Protein AF-A0A813BW18-F1 (afdb_monomer)

Solvent-accessible surface area (backbone atoms only — not comparable to full-atom values): 8545 Å² total; per-residue (Å²): 132,70,70,67,78,75,46,73,43,79,32,79,67,52,66,50,37,64,70,47,42,59,54,42,55,75,76,49,63,73,59,37,33,41,38,53,51,57,60,67,69,55,42,45,51,59,46,51,34,41,33,31,26,82,91,78,65,51,73,32,25,64,89,84,46,55,51,89,44,89,62,27,35,84,87,77,66,46,66,42,44,67,56,77,70,38,34,64,68,47,41,50,53,52,49,53,50,37,60,69,40,32,52,58,44,53,68,73,54,40,92,36,49,46,78,42,75,49,71,84,48,62,73,74,52,72,74,48,93,61,86,74,57,52,38,32,37,29,51,87,86,80,80,89,125

Foldseek 3Di:
DPPVQADKDKDKCPPQAPVRVVVVCVPFNFQAKEFADEDLVVLLLQLLQWKADVVPRDIAGCVPRHAPDHQADNPPRDGIDRDPCSHSVNLVVVVVSSVVGRVCVCVVCDPRYDYDHPPVCSPVCNPPPDSTIMMIITHPDDDDD

Organism: NCBI:txid1628268

Nearest PDB structures (foldseek):
  2ar7-assembly1_A  TM=7.326E-01  e=2.479E-13  Homo sapiens
  2ak3-assembly2_B  TM=7.652E-01  e=1.246E-11  Bos taurus
  3gmt-assembly2_B  TM=7.572E-01  e=8.555E-11  Burkholderia pseudomallei 1710b
  6zjb-assembly3_C  TM=6.959E-01  e=1.953E-11  Homo sapiens
  1dvr-assembly1_B  TM=6.911E-01  e=2.412E-09  Saccharomyces cerevisiae

Secondary structure (DSSP, 8-state):
--TTTTS-EEEES---SHHHHHHHHTTS---EEEEEE--HHHHHHHHHTEEE-TTT--EEETTTB--SSTTB-TTT-PBPB--GGGSHHHHHHHHHHIIIIITHHHHHHGGGEEEEESSS-HHHHHS---S--EEEEESS-----

pLDDT: mean 79.79, std 18.16, range [30.64, 97.75]

Sequence (145 aa):
VDEIQTARVLLDGFPRTRVQAEALEKRKKVDLVLNLAVPTEEIVKRITSRWIHPSSGRTYAYDYNPPKVPGKDDVTGEPLVQRDDDKPEAVRARLQDYDRETRPLLEYYGERVSEFDGSDEPELLAQDKRSDAIYLCLGTNWTLR

Structure (mmCIF, N/CA/C/O backbone):
data_AF-A0A813BW18-F1
#
_entry.id   AF-A0A813BW18-F1
#
loop_
_atom_site.group_PDB
_atom_site.id
_atom_site.type_symbol
_atom_site.label_atom_id
_atom_site.label_alt_id
_atom_site.label_comp_id
_atom_site.label_asym_id
_atom_site.label_entity_id
_atom_site.label_seq_id
_atom_site.pdbx_PDB_ins_code
_atom_site.Cartn_x
_atom_site.Cartn_y
_atom_site.Cartn_z
_atom_site.occupancy
_atom_site.B_iso_or_equiv
_atom_site.auth_seq_id
_atom_site.auth_comp_id
_atom_site.auth_asym_id
_atom_site.auth_atom_id
_atom_site.pdbx_PDB_model_num
ATOM 1 N N . VAL A 1 1 ? -12.977 3.837 -29.494 1.00 47.47 1 VAL A N 1
ATOM 2 C CA . VAL A 1 1 ? -11.759 2.987 -29.445 1.00 47.47 1 VAL A CA 1
ATOM 3 C C . VAL A 1 1 ? -10.488 3.838 -29.541 1.00 47.47 1 VAL A C 1
ATOM 5 O O . VAL A 1 1 ? -9.514 3.484 -28.894 1.00 47.47 1 VAL A O 1
ATOM 8 N N . ASP A 1 2 ? -10.531 5.007 -30.198 1.00 45.06 2 ASP A N 1
ATOM 9 C CA . ASP A 1 2 ? -9.383 5.932 -30.311 1.00 45.06 2 ASP A CA 1
ATOM 10 C C . ASP A 1 2 ? -9.171 6.912 -29.135 1.00 45.06 2 ASP A C 1
ATOM 12 O O . ASP A 1 2 ? -8.064 7.403 -28.942 1.00 45.06 2 ASP A O 1
ATOM 16 N N . GLU A 1 3 ? -10.170 7.171 -28.284 1.00 43.72 3 GLU A N 1
ATOM 17 C CA . GLU A 1 3 ? -10.058 8.186 -27.210 1.00 43.72 3 GLU A CA 1
ATOM 18 C C . GLU A 1 3 ? -9.073 7.831 -26.074 1.00 43.72 3 GLU A C 1
ATOM 20 O O . GLU A 1 3 ? -8.599 8.712 -25.360 1.00 43.72 3 GLU A O 1
ATOM 25 N N . ILE A 1 4 ? -8.698 6.556 -25.911 1.00 49.59 4 ILE A N 1
ATOM 26 C CA . ILE A 1 4 ? -7.743 6.127 -24.866 1.00 49.59 4 ILE A CA 1
ATOM 27 C C . ILE A 1 4 ? -6.283 6.414 -25.276 1.00 49.59 4 ILE A C 1
ATOM 29 O O . I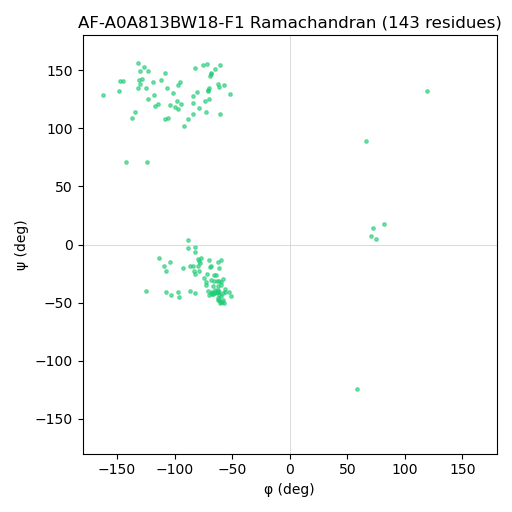LE A 1 4 ? -5.386 6.464 -24.421 1.00 49.59 4 ILE A O 1
ATOM 33 N N . GLN A 1 5 ? -6.017 6.630 -26.571 1.00 51.59 5 GLN A N 1
ATOM 34 C CA . GLN A 1 5 ? -4.658 6.897 -27.052 1.00 51.59 5 GLN A CA 1
ATOM 35 C C . GLN A 1 5 ? -4.153 8.294 -26.664 1.00 51.59 5 GLN A C 1
ATOM 37 O O . GLN A 1 5 ? -2.950 8.457 -26.480 1.00 51.59 5 GLN A O 1
ATOM 42 N N . THR A 1 6 ? -5.043 9.266 -26.445 1.00 57.03 6 THR A N 1
ATOM 43 C CA . THR A 1 6 ? -4.687 10.645 -26.059 1.00 57.03 6 THR A CA 1
ATOM 44 C C . THR A 1 6 ? -4.922 10.957 -24.580 1.00 57.03 6 THR A C 1
ATOM 46 O O . THR A 1 6 ? -4.378 11.935 -24.068 1.00 57.03 6 THR A O 1
ATOM 49 N N . ALA A 1 7 ? -5.686 10.128 -23.862 1.00 64.12 7 ALA A N 1
ATOM 50 C CA . ALA A 1 7 ? -5.933 10.323 -22.439 1.00 64.12 7 ALA A CA 1
ATOM 51 C C . ALA A 1 7 ? -4.679 10.034 -21.594 1.00 64.12 7 ALA A C 1
ATOM 53 O O . ALA A 1 7 ? -4.034 8.981 -21.729 1.00 64.12 7 ALA A O 1
ATOM 54 N N . ARG A 1 8 ? -4.373 10.966 -20.683 1.00 74.12 8 ARG A N 1
ATOM 55 C CA . ARG A 1 8 ? -3.429 10.755 -19.581 1.00 74.12 8 ARG A CA 1
ATOM 56 C C . ARG A 1 8 ? -4.062 9.788 -18.585 1.00 74.12 8 ARG A C 1
ATOM 58 O O . ARG A 1 8 ? -5.184 10.018 -18.144 1.00 74.12 8 ARG A O 1
ATOM 65 N N . VAL A 1 9 ? -3.367 8.701 -18.271 1.00 83.56 9 VAL A N 1
ATOM 66 C CA . VAL A 1 9 ? -3.879 7.635 -17.397 1.00 83.56 9 VAL A CA 1
ATOM 67 C C . VAL A 1 9 ? -2.909 7.421 -16.248 1.00 83.56 9 VAL A C 1
ATOM 69 O O . VAL A 1 9 ? -1.706 7.327 -16.479 1.00 83.56 9 VAL A O 1
ATOM 72 N N . LEU A 1 10 ? -3.452 7.309 -15.037 1.00 85.75 10 LEU A N 1
ATOM 73 C CA . LEU A 1 10 ? -2.742 6.814 -13.865 1.00 85.75 10 LEU A CA 1
ATOM 74 C C . LEU A 1 10 ? -3.130 5.349 -13.656 1.00 85.75 10 LEU A C 1
ATOM 76 O O . LEU A 1 10 ? -4.306 5.039 -13.464 1.00 85.75 10 LEU A O 1
ATOM 80 N N . LEU A 1 11 ? -2.157 4.450 -13.724 1.00 88.38 11 LEU A N 1
ATOM 81 C CA . LEU A 1 11 ? -2.325 3.063 -13.320 1.00 88.38 11 LEU A CA 1
ATOM 82 C C . LEU A 1 11 ? -1.855 2.924 -11.876 1.00 88.38 11 LEU A C 1
ATOM 84 O O . LEU A 1 11 ? -0.701 3.202 -11.561 1.00 88.38 11 LEU A O 1
ATOM 88 N N . ASP A 1 12 ? -2.759 2.489 -11.010 1.00 84.75 12 ASP A N 1
ATOM 89 C CA . ASP A 1 12 ? -2.502 2.303 -9.586 1.00 84.75 12 ASP A CA 1
ATOM 90 C C . ASP A 1 12 ? -2.445 0.804 -9.258 1.00 84.75 12 ASP A C 1
ATOM 92 O O . ASP A 1 12 ? -3.467 0.105 -9.238 1.00 84.75 12 ASP A O 1
ATOM 96 N N . GLY A 1 13 ? -1.237 0.306 -8.985 1.00 82.50 13 GLY A N 1
ATOM 97 C CA . GLY A 1 13 ? -0.999 -1.085 -8.600 1.00 82.50 13 GLY A CA 1
ATOM 98 C C . GLY A 1 13 ? -0.926 -2.078 -9.764 1.00 82.50 13 GLY A C 1
ATOM 99 O O . GLY A 1 13 ? -1.062 -3.280 -9.526 1.00 82.50 13 GLY A O 1
ATOM 100 N N . PHE A 1 14 ? -0.719 -1.607 -10.998 1.00 87.25 14 PHE A N 1
ATOM 101 C CA . PHE A 1 14 ? -0.425 -2.429 -12.177 1.00 87.25 14 PHE A CA 1
ATOM 102 C C . PHE A 1 14 ? 0.543 -1.702 -13.117 1.00 87.25 14 PHE A C 1
ATOM 104 O O . PHE A 1 14 ? 0.284 -0.534 -13.401 1.00 87.25 14 PHE A O 1
ATOM 111 N N . PRO A 1 15 ? 1.517 -2.400 -13.738 1.00 92.38 15 PRO A N 1
ATOM 112 C CA . PRO A 1 15 ? 2.020 -3.756 -13.474 1.00 92.38 15 PRO A CA 1
ATOM 113 C C . PRO A 1 15 ? 2.609 -3.990 -12.081 1.00 92.38 15 PRO A C 1
ATOM 115 O O . PRO A 1 15 ? 3.143 -3.082 -11.458 1.00 92.38 15 PRO A O 1
ATOM 118 N N . ARG A 1 16 ? 2.564 -5.257 -11.649 1.00 91.19 16 ARG A N 1
ATOM 119 C CA . ARG A 1 16 ? 3.261 -5.783 -10.459 1.00 91.19 16 ARG A CA 1
ATOM 120 C C . ARG A 1 16 ? 4.361 -6.786 -10.784 1.00 91.19 16 ARG A C 1
ATOM 122 O O . ARG A 1 16 ? 5.134 -7.147 -9.916 1.00 91.19 16 ARG A O 1
ATOM 129 N N . THR A 1 17 ? 4.431 -7.263 -12.026 1.00 91.75 17 THR A N 1
ATOM 130 C CA . THR A 1 17 ? 5.462 -8.215 -12.455 1.00 91.75 17 THR A CA 1
ATOM 131 C C . THR A 1 17 ? 6.102 -7.776 -13.761 1.00 91.75 17 THR A C 1
ATOM 133 O O . THR A 1 17 ? 5.490 -7.073 -14.573 1.00 91.75 17 THR A O 1
ATOM 136 N N . ARG A 1 18 ? 7.328 -8.242 -14.013 1.00 92.50 18 ARG A N 1
ATOM 137 C CA . ARG A 1 18 ? 8.063 -7.939 -15.251 1.00 92.50 18 ARG A CA 1
ATOM 138 C C . ARG A 1 18 ? 7.299 -8.340 -16.512 1.00 92.50 18 ARG A C 1
ATOM 140 O O . ARG A 1 18 ? 7.251 -7.576 -17.468 1.00 92.50 18 ARG A O 1
ATOM 147 N N . VAL A 1 19 ? 6.639 -9.498 -16.498 1.00 95.00 19 VAL A N 1
ATOM 148 C CA . VAL A 1 19 ? 5.840 -9.975 -17.639 1.00 95.00 19 VAL A CA 1
ATOM 149 C C . VAL A 1 19 ? 4.677 -9.022 -17.935 1.00 95.00 19 VAL A C 1
ATOM 151 O O . VAL A 1 19 ? 4.387 -8.738 -19.098 1.00 95.00 19 VAL A O 1
ATOM 154 N N . GLN A 1 20 ? 4.026 -8.487 -16.897 1.00 94.19 20 GLN A N 1
ATOM 155 C CA . GLN A 1 20 ? 2.967 -7.489 -17.065 1.00 94.19 20 GLN A CA 1
ATOM 156 C C . GLN A 1 20 ? 3.521 -6.165 -17.601 1.00 94.19 20 GLN A C 1
ATOM 158 O O . GLN A 1 20 ? 2.907 -5.577 -18.490 1.00 94.19 20 GLN A O 1
ATOM 163 N N . ALA A 1 21 ? 4.680 -5.724 -17.105 1.00 93.56 21 ALA A N 1
ATOM 164 C CA . ALA A 1 21 ? 5.350 -4.513 -17.573 1.00 93.56 21 ALA A CA 1
ATOM 165 C C . ALA A 1 21 ? 5.723 -4.606 -19.058 1.00 93.56 21 ALA A C 1
ATOM 167 O O . ALA A 1 21 ? 5.362 -3.734 -19.846 1.00 93.56 21 ALA A O 1
ATOM 168 N N . GLU A 1 22 ? 6.336 -5.716 -19.473 1.00 94.69 22 GLU A N 1
ATOM 169 C CA . GLU A 1 22 ? 6.674 -5.980 -20.873 1.00 94.69 22 GLU A CA 1
ATOM 170 C C . GLU A 1 22 ? 5.425 -6.067 -21.768 1.00 94.69 22 GLU A C 1
ATOM 172 O O . GLU A 1 22 ? 5.451 -5.633 -22.921 1.00 94.69 22 GLU A O 1
ATOM 177 N N . ALA A 1 23 ? 4.313 -6.611 -21.261 1.00 94.69 23 ALA A N 1
ATOM 178 C CA . ALA A 1 23 ? 3.046 -6.655 -21.990 1.00 94.69 23 ALA A CA 1
ATOM 179 C C . ALA A 1 23 ? 2.392 -5.267 -22.123 1.00 94.69 23 ALA A C 1
ATOM 181 O O . ALA A 1 23 ? 1.860 -4.945 -23.190 1.00 94.69 23 ALA A O 1
ATOM 182 N N . LEU A 1 24 ? 2.444 -4.445 -21.070 1.00 92.44 24 LEU A N 1
ATOM 183 C CA . LEU A 1 24 ? 1.950 -3.068 -21.080 1.00 92.44 24 LEU A CA 1
ATOM 184 C C . LEU A 1 24 ? 2.730 -2.220 -22.090 1.00 92.44 24 LEU A C 1
ATOM 186 O O . LEU A 1 24 ? 2.124 -1.584 -22.948 1.00 92.44 24 LEU A O 1
ATOM 190 N N . GLU A 1 25 ? 4.059 -2.305 -22.058 1.00 91.25 25 GLU A N 1
ATOM 191 C CA . GLU A 1 25 ? 4.988 -1.561 -22.919 1.00 91.25 25 GLU A CA 1
ATOM 192 C C . GLU A 1 25 ? 4.835 -1.845 -24.421 1.00 91.25 25 GLU A C 1
ATOM 194 O O . GLU A 1 25 ? 5.267 -1.043 -25.257 1.00 91.25 25 GLU A O 1
ATOM 199 N N . LYS A 1 26 ? 4.218 -2.976 -24.787 1.00 92.75 26 LYS A N 1
ATOM 200 C CA . LYS A 1 26 ? 3.846 -3.296 -26.177 1.00 92.75 26 LYS A CA 1
ATOM 201 C C . LYS A 1 26 ? 2.579 -2.574 -26.634 1.00 92.75 26 LYS A C 1
ATOM 203 O O . LYS A 1 26 ? 2.363 -2.442 -27.833 1.00 92.75 26 LYS A O 1
ATOM 208 N N . ARG A 1 27 ? 1.723 -2.153 -25.698 1.00 88.75 27 ARG A N 1
ATOM 209 C CA . ARG A 1 27 ? 0.423 -1.522 -25.974 1.00 88.75 27 ARG A CA 1
ATOM 210 C C . ARG A 1 27 ? 0.453 -0.011 -25.779 1.00 88.75 27 ARG A C 1
ATOM 212 O O . ARG A 1 27 ? -0.116 0.708 -26.592 1.00 88.75 27 ARG A O 1
ATOM 219 N N . LYS A 1 28 ? 1.084 0.466 -24.705 1.00 85.75 28 LYS A N 1
ATOM 220 C CA . LYS A 1 28 ? 1.219 1.890 -24.384 1.00 85.75 28 LYS A CA 1
ATOM 221 C C . LYS A 1 28 ? 2.538 2.111 -23.653 1.00 85.75 28 LYS A C 1
ATOM 223 O O . LYS A 1 28 ? 2.869 1.363 -22.736 1.00 85.75 28 LYS A O 1
ATOM 228 N N . LYS A 1 29 ? 3.293 3.120 -24.088 1.00 88.38 29 LYS A N 1
ATOM 229 C CA . LYS A 1 29 ? 4.550 3.499 -23.441 1.00 88.38 29 LYS A CA 1
ATOM 230 C C . LYS A 1 29 ? 4.272 4.128 -22.085 1.00 88.38 29 LYS A C 1
ATOM 232 O O . LYS A 1 29 ? 3.350 4.931 -21.966 1.00 88.38 29 LYS A O 1
ATOM 237 N N . VAL A 1 30 ? 5.040 3.701 -21.085 1.00 89.50 30 VAL A N 1
ATOM 238 C CA . VAL A 1 30 ? 5.046 4.318 -19.760 1.00 89.50 30 VAL A CA 1
ATOM 239 C C . VAL A 1 30 ? 5.982 5.513 -19.806 1.00 89.50 30 VAL A C 1
ATOM 241 O O . VAL A 1 30 ? 7.161 5.353 -20.133 1.00 89.50 30 VAL A O 1
ATOM 244 N N . ASP A 1 31 ? 5.451 6.689 -19.490 1.00 89.00 31 ASP A N 1
ATOM 245 C CA . ASP A 1 31 ? 6.205 7.942 -19.489 1.00 89.00 31 ASP A CA 1
ATOM 246 C C . ASP A 1 31 ? 6.904 8.164 -18.146 1.00 89.00 31 ASP A C 1
ATOM 248 O O . ASP A 1 31 ? 8.052 8.595 -18.118 1.00 89.00 31 ASP A O 1
ATOM 252 N N . LEU A 1 32 ? 6.224 7.838 -17.041 1.00 88.50 32 LEU A N 1
ATOM 253 C CA . LEU A 1 32 ? 6.702 8.091 -15.684 1.00 88.50 32 LEU A CA 1
ATOM 254 C C . LEU A 1 32 ? 6.227 7.001 -14.719 1.00 88.50 32 LEU A C 1
ATOM 256 O O . LEU A 1 32 ? 5.082 6.549 -14.775 1.00 88.50 32 LEU A O 1
ATOM 260 N N . VAL A 1 33 ? 7.113 6.620 -13.806 1.00 90.69 33 VAL A N 1
ATOM 261 C CA . VAL A 1 33 ? 6.860 5.709 -12.692 1.00 90.69 33 VAL A CA 1
ATOM 262 C C . VAL A 1 33 ? 7.076 6.468 -11.399 1.00 90.69 33 VAL A C 1
ATOM 264 O O . VAL A 1 33 ? 8.168 6.955 -11.146 1.00 90.69 33 VAL A O 1
ATOM 267 N N . LEU A 1 34 ? 6.040 6.574 -10.583 1.00 89.62 34 LEU A N 1
ATOM 268 C CA . LEU A 1 34 ? 6.099 7.175 -9.261 1.00 89.62 34 LEU A CA 1
ATOM 269 C C . LEU A 1 34 ? 6.265 6.055 -8.231 1.00 89.62 34 LEU A C 1
ATOM 271 O O . LEU A 1 34 ? 5.385 5.200 -8.090 1.00 89.62 34 LEU A O 1
ATOM 275 N N . ASN A 1 35 ? 7.396 6.065 -7.528 1.00 87.62 35 ASN A N 1
ATOM 276 C CA . ASN A 1 35 ? 7.660 5.179 -6.400 1.00 87.62 35 ASN A CA 1
ATOM 277 C C . ASN A 1 35 ? 7.508 5.963 -5.095 1.00 87.62 35 ASN A C 1
ATOM 279 O O . ASN A 1 35 ? 8.235 6.931 -4.882 1.00 87.62 35 ASN A O 1
ATOM 283 N N . LEU A 1 36 ? 6.587 5.548 -4.228 1.00 86.19 36 LEU A N 1
ATOM 284 C CA . LEU A 1 36 ? 6.492 6.092 -2.875 1.00 86.19 36 LEU A CA 1
ATOM 285 C C . LEU A 1 36 ? 7.333 5.223 -1.941 1.00 86.19 36 LEU A C 1
ATOM 287 O O . LEU A 1 36 ? 6.923 4.128 -1.554 1.00 86.19 36 LEU A O 1
ATOM 291 N N . ALA A 1 37 ? 8.522 5.703 -1.595 1.00 83.38 37 ALA A N 1
ATOM 292 C CA . ALA A 1 37 ? 9.410 5.022 -0.672 1.00 83.38 37 ALA A CA 1
ATOM 293 C C . ALA A 1 37 ? 8.943 5.277 0.765 1.00 83.38 37 ALA A C 1
ATOM 295 O O . ALA A 1 37 ? 8.918 6.413 1.231 1.00 83.38 37 ALA A O 1
ATOM 296 N N . VAL A 1 38 ? 8.564 4.210 1.470 1.00 83.25 38 VAL A N 1
ATOM 297 C CA . VAL A 1 38 ? 8.209 4.249 2.894 1.00 83.25 38 VAL A CA 1
ATOM 298 C C . VAL A 1 38 ? 8.945 3.113 3.602 1.00 83.25 38 VAL A C 1
ATOM 300 O O . VAL A 1 38 ? 8.945 1.987 3.093 1.00 83.25 38 VAL A O 1
ATOM 303 N N . PRO A 1 39 ? 9.562 3.353 4.772 1.00 84.56 39 PRO A N 1
ATOM 304 C CA . PRO A 1 39 ? 10.202 2.288 5.531 1.00 84.56 39 PRO A CA 1
ATOM 305 C C . PRO A 1 39 ? 9.227 1.149 5.863 1.00 84.56 39 PRO A C 1
ATOM 307 O O . PRO A 1 39 ? 8.105 1.377 6.315 1.00 84.56 39 PRO A O 1
ATOM 310 N N . THR A 1 40 ? 9.676 -0.099 5.713 1.00 84.06 40 THR A N 1
ATOM 311 C CA . THR A 1 40 ? 8.877 -1.307 5.993 1.00 84.06 40 THR A CA 1
ATOM 312 C C . THR A 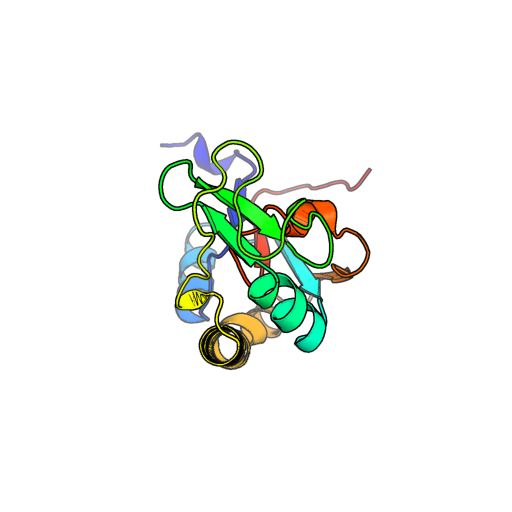1 40 ? 8.217 -1.287 7.367 1.00 84.06 40 THR A C 1
ATOM 314 O O . THR A 1 40 ? 7.039 -1.610 7.493 1.00 84.06 40 THR A O 1
ATOM 317 N N . GLU A 1 41 ? 8.953 -0.889 8.403 1.00 85.62 41 GLU A N 1
ATOM 318 C 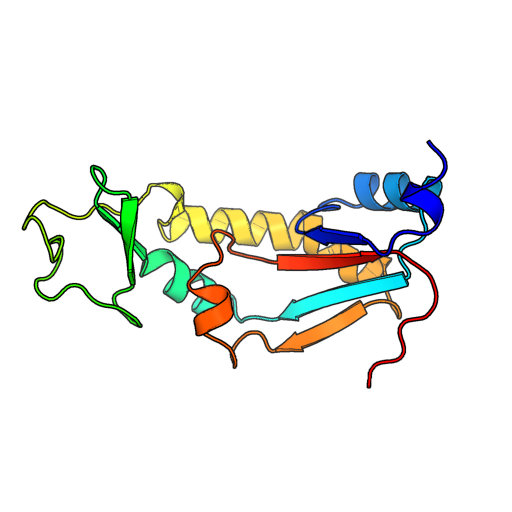CA . GLU A 1 41 ? 8.415 -0.853 9.765 1.00 85.62 41 GLU A CA 1
ATOM 319 C C . GLU A 1 41 ? 7.338 0.221 9.937 1.00 85.62 41 GLU A C 1
ATOM 321 O O . GLU A 1 41 ? 6.385 0.015 10.687 1.00 85.62 41 GLU A O 1
ATOM 326 N N . GLU A 1 42 ? 7.422 1.329 9.197 1.00 82.56 42 GLU A N 1
ATOM 327 C CA . GLU A 1 42 ? 6.348 2.319 9.178 1.00 82.56 42 GLU A CA 1
ATOM 328 C C . GLU A 1 42 ? 5.100 1.775 8.494 1.00 82.56 42 GLU A C 1
ATOM 330 O O . GLU A 1 42 ? 4.003 1.947 9.019 1.00 82.56 42 GLU A O 1
ATOM 335 N N . ILE A 1 43 ? 5.248 1.062 7.375 1.00 83.06 43 ILE A N 1
ATOM 336 C CA . ILE A 1 43 ? 4.123 0.411 6.692 1.00 83.06 43 ILE A CA 1
ATOM 337 C C . ILE A 1 43 ? 3.444 -0.596 7.627 1.00 83.06 43 ILE A C 1
ATOM 339 O O . ILE A 1 43 ? 2.223 -0.562 7.801 1.00 83.06 43 ILE A O 1
ATOM 343 N N . VAL A 1 44 ? 4.228 -1.475 8.262 1.00 85.44 44 VAL A N 1
ATOM 344 C CA . VAL A 1 44 ? 3.711 -2.480 9.201 1.00 85.44 44 VAL A CA 1
ATOM 345 C C . VAL A 1 44 ? 2.977 -1.798 10.349 1.00 85.44 44 VAL A C 1
ATOM 347 O O . VAL A 1 44 ? 1.834 -2.157 10.635 1.00 85.44 44 VAL A O 1
ATOM 350 N N . LYS A 1 45 ? 3.585 -0.786 10.976 1.00 84.38 45 LYS A N 1
ATOM 351 C CA . LYS A 1 45 ? 2.957 -0.028 12.063 1.00 84.38 45 LYS A CA 1
ATOM 352 C C . LYS A 1 45 ? 1.638 0.608 11.612 1.00 84.38 45 LYS A C 1
ATOM 354 O O . LYS A 1 45 ? 0.618 0.437 12.275 1.00 84.38 45 LYS A O 1
ATOM 359 N N . ARG A 1 46 ? 1.627 1.277 10.455 1.00 81.75 46 ARG A N 1
ATOM 360 C CA . ARG A 1 46 ? 0.444 1.970 9.918 1.00 81.75 46 ARG A CA 1
ATOM 361 C C . ARG A 1 46 ? -0.715 1.002 9.684 1.00 81.75 46 ARG A C 1
ATOM 363 O O . ARG A 1 46 ? -1.812 1.251 10.179 1.00 81.75 46 ARG A O 1
ATOM 370 N N . ILE A 1 47 ? -0.481 -0.120 9.003 1.00 82.75 47 ILE A N 1
ATOM 371 C CA . ILE A 1 47 ? -1.547 -1.083 8.681 1.00 82.75 47 ILE A CA 1
ATOM 372 C C . ILE A 1 47 ? -2.037 -1.814 9.930 1.00 82.75 47 ILE A C 1
ATOM 374 O O . ILE A 1 47 ? -3.242 -1.920 10.150 1.00 82.75 47 ILE A O 1
ATOM 378 N N . THR A 1 48 ? -1.122 -2.248 10.797 1.00 86.88 48 THR A N 1
ATOM 379 C CA . THR A 1 48 ? -1.484 -2.971 12.030 1.00 86.88 48 THR A CA 1
ATOM 380 C C . THR A 1 48 ? -2.162 -2.076 13.069 1.00 86.88 48 THR A C 1
ATOM 382 O O . THR A 1 48 ? -2.784 -2.576 14.006 1.00 86.88 48 THR A O 1
ATOM 385 N N . SER A 1 49 ? -2.114 -0.752 12.896 1.00 87.50 49 SER A N 1
ATOM 386 C CA . SER A 1 49 ? -2.885 0.189 13.711 1.00 87.50 49 SER A CA 1
ATOM 387 C C . SER A 1 49 ? -4.367 0.260 13.323 1.00 87.50 49 SER A C 1
ATOM 389 O O . SER A 1 49 ? -5.140 0.852 14.080 1.00 87.50 49 SER A O 1
ATOM 391 N N . ARG A 1 50 ? -4.775 -0.317 12.177 1.00 88.62 50 ARG A N 1
ATOM 392 C CA . ARG A 1 50 ? -6.128 -0.203 11.616 1.00 88.62 50 ARG A CA 1
ATOM 393 C C . ARG A 1 50 ? -7.114 -1.161 12.278 1.00 88.62 50 ARG A C 1
ATOM 395 O O . ARG A 1 50 ? -6.894 -2.366 12.375 1.00 88.62 50 ARG A O 1
ATOM 402 N N . TRP A 1 51 ? -8.254 -0.600 12.657 1.00 91.38 51 TRP A N 1
ATOM 403 C CA . TRP A 1 51 ? -9.406 -1.299 13.209 1.00 91.38 51 TRP A CA 1
ATOM 404 C C . TRP A 1 51 ? -10.664 -0.870 12.471 1.00 91.38 51 TRP A C 1
ATOM 406 O O . TRP A 1 51 ? -10.768 0.262 12.002 1.00 91.38 51 TRP A O 1
ATOM 416 N N . IL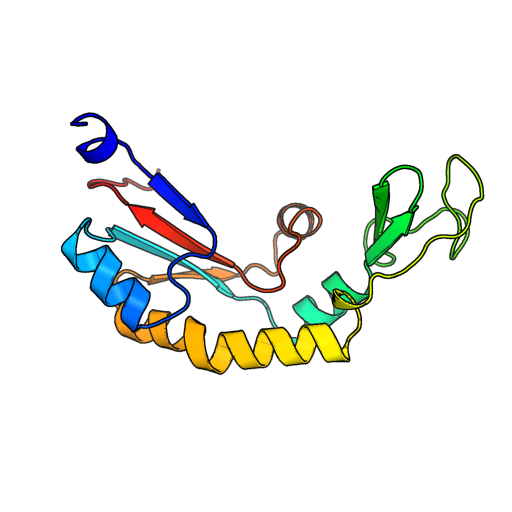E A 1 52 ? -11.634 -1.768 12.363 1.00 93.00 52 ILE A N 1
ATOM 417 C CA . ILE A 1 52 ? -12.890 -1.507 11.670 1.00 93.00 52 ILE A CA 1
ATOM 418 C C . ILE A 1 52 ? -14.074 -1.910 12.532 1.00 93.00 52 ILE A C 1
ATOM 420 O O . ILE A 1 52 ? -14.056 -2.936 13.208 1.00 93.00 52 ILE A O 1
ATOM 424 N N . HIS A 1 53 ? -15.125 -1.102 12.479 1.00 95.62 53 HIS A N 1
ATOM 425 C CA . HIS A 1 53 ? -16.431 -1.486 12.975 1.00 95.62 53 HIS A CA 1
ATOM 426 C C . HIS A 1 53 ? -17.178 -2.282 11.885 1.00 95.62 53 HIS A C 1
ATOM 428 O O . HIS A 1 53 ? -17.516 -1.693 10.851 1.00 95.62 53 HIS A O 1
ATOM 434 N N . PRO A 1 54 ? -17.445 -3.593 12.064 1.00 93.56 54 PRO A N 1
ATOM 435 C CA . PRO A 1 54 ? -17.984 -4.441 10.996 1.00 93.56 54 PRO A CA 1
ATOM 436 C C . PRO A 1 54 ? -19.313 -3.950 10.420 1.00 93.56 54 PRO A C 1
ATOM 438 O O . PRO A 1 54 ? -19.495 -3.961 9.205 1.00 93.56 54 PRO A O 1
ATOM 441 N N . SER A 1 55 ? -20.220 -3.488 11.284 1.00 95.00 55 SER A N 1
ATOM 442 C CA . SER A 1 55 ? -21.593 -3.144 10.906 1.00 95.00 55 SER A CA 1
ATOM 443 C C . SER A 1 55 ? -21.679 -1.854 10.083 1.00 95.00 55 SER A C 1
ATOM 445 O O . SER A 1 55 ? -22.559 -1.721 9.237 1.00 95.00 55 SER A O 1
ATOM 447 N N . SER A 1 56 ? -20.784 -0.886 10.323 1.00 94.38 56 SER A N 1
ATOM 448 C CA . SER A 1 56 ? -20.818 0.424 9.648 1.00 94.38 56 SER A CA 1
ATOM 449 C C . SER A 1 56 ? -19.695 0.652 8.640 1.00 94.38 56 SER A C 1
ATOM 451 O O . SER A 1 56 ? -19.779 1.582 7.841 1.00 94.38 56 SER A O 1
ATOM 453 N N . GLY A 1 57 ? -18.613 -0.123 8.717 1.00 89.69 57 GLY A N 1
ATOM 454 C CA . GLY A 1 57 ? -17.398 0.100 7.940 1.00 89.69 57 GLY A CA 1
ATOM 455 C C . GLY A 1 57 ? -16.528 1.269 8.418 1.00 89.69 57 GLY A C 1
ATOM 456 O O . GLY A 1 57 ? -15.529 1.563 7.763 1.00 89.69 57 GLY A O 1
ATOM 457 N N . ARG A 1 58 ? -16.864 1.933 9.538 1.00 91.25 58 ARG A N 1
ATOM 458 C CA . ARG A 1 58 ? -16.020 2.993 10.122 1.00 91.25 58 ARG A CA 1
ATOM 459 C C . ARG A 1 58 ? -14.659 2.432 10.510 1.00 91.25 58 ARG A C 1
ATOM 461 O O . ARG A 1 58 ? -14.582 1.364 11.115 1.00 91.25 58 ARG A O 1
ATOM 468 N N . THR A 1 59 ? -13.608 3.171 10.185 1.00 89.38 59 THR A N 1
ATOM 469 C CA . THR A 1 59 ? -12.224 2.779 10.447 1.00 89.38 59 THR A CA 1
ATOM 470 C C . THR A 1 59 ? -11.587 3.665 11.503 1.00 89.38 59 THR A C 1
ATOM 472 O O . THR A 1 59 ? -11.767 4.882 11.501 1.00 89.38 59 THR A O 1
ATOM 475 N N . TYR A 1 60 ? -10.780 3.040 12.345 1.00 87.88 60 TYR A N 1
ATOM 476 C CA . TYR A 1 60 ? -9.980 3.659 13.386 1.00 87.88 60 TYR A CA 1
ATOM 477 C C . TYR A 1 60 ? -8.517 3.295 13.164 1.00 87.88 60 TYR A C 1
ATOM 479 O O . TYR A 1 60 ? -8.219 2.219 12.645 1.00 87.88 60 TYR A O 1
ATOM 487 N N . ALA A 1 61 ? -7.613 4.182 13.558 1.00 85.38 61 ALA A N 1
ATOM 488 C CA . ALA A 1 61 ? -6.178 3.937 13.536 1.00 85.38 61 ALA A CA 1
ATOM 489 C C . ALA A 1 61 ? -5.605 4.418 14.864 1.00 85.38 61 ALA A C 1
ATOM 491 O O . ALA A 1 61 ? -5.657 5.613 15.129 1.00 85.38 61 ALA A O 1
ATOM 492 N N . TYR A 1 62 ? -5.089 3.528 15.711 1.00 83.81 62 TYR A N 1
ATOM 493 C CA . TYR A 1 62 ? -4.715 3.910 17.084 1.00 83.81 62 TYR A CA 1
ATOM 494 C C . TYR A 1 62 ? -3.685 5.046 17.162 1.00 83.81 62 TYR A C 1
ATOM 496 O O . TYR A 1 62 ? -3.723 5.828 18.108 1.00 83.81 62 TYR A O 1
ATOM 504 N N . ASP A 1 63 ? -2.815 5.168 16.161 1.00 77.94 63 ASP A N 1
ATOM 505 C CA . ASP A 1 63 ? -1.780 6.203 16.122 1.00 77.94 63 ASP A CA 1
ATOM 506 C C . ASP A 1 63 ? -2.273 7.564 15.590 1.00 77.94 63 ASP A C 1
ATOM 508 O O . ASP A 1 63 ? -1.665 8.586 15.893 1.00 77.94 63 ASP A O 1
ATOM 512 N N . TYR A 1 64 ? -3.361 7.598 14.808 1.00 73.56 64 TYR A N 1
ATOM 513 C CA . TYR A 1 64 ? -3.785 8.797 14.056 1.00 73.56 64 TYR A CA 1
ATOM 514 C C . TYR A 1 64 ? -5.227 9.226 14.348 1.00 73.56 64 TYR A C 1
ATOM 516 O O . TYR A 1 64 ? -5.526 10.411 14.450 1.00 73.56 64 TYR A O 1
ATOM 524 N N . ASN A 1 65 ? -6.129 8.256 14.482 1.00 82.62 65 ASN A N 1
ATOM 525 C CA . ASN A 1 65 ? -7.543 8.445 14.788 1.00 82.62 65 ASN A CA 1
ATOM 526 C C . ASN A 1 65 ? -8.014 7.327 15.740 1.00 82.62 65 ASN A C 1
ATOM 528 O O . ASN A 1 65 ? -8.699 6.387 15.303 1.00 82.62 65 ASN A O 1
ATOM 532 N N . PRO A 1 66 ? -7.572 7.353 17.013 1.00 89.56 66 PRO A N 1
ATOM 533 C CA . PRO A 1 66 ? -7.939 6.336 17.986 1.00 89.56 66 PRO A CA 1
ATOM 534 C C . PRO A 1 66 ? -9.430 6.428 18.338 1.00 89.56 66 PRO A C 1
ATOM 536 O O . PRO A 1 66 ? -9.986 7.529 18.374 1.00 89.56 66 PRO A O 1
ATOM 539 N N . PRO A 1 67 ? -10.090 5.298 18.647 1.00 93.06 67 PRO A N 1
ATOM 540 C CA . PRO A 1 67 ? -11.439 5.341 19.197 1.00 93.06 67 PRO A CA 1
ATOM 541 C C . PRO A 1 67 ? -11.425 6.004 20.581 1.00 93.06 67 PRO A C 1
ATOM 543 O O . PRO A 1 67 ? -10.454 5.885 21.333 1.00 93.06 67 PRO A O 1
ATOM 546 N N . LYS A 1 68 ? -12.531 6.646 20.963 1.00 95.44 68 LYS A N 1
ATOM 547 C CA . LYS A 1 68 ? -12.711 7.257 22.293 1.00 95.44 68 LYS A CA 1
ATOM 548 C C . LYS A 1 68 ? -12.581 6.231 23.413 1.00 95.44 68 LYS A C 1
ATOM 550 O O . LYS A 1 68 ? -12.101 6.558 24.495 1.00 95.44 68 LYS A O 1
ATOM 555 N N . VAL A 1 69 ? -13.030 5.001 23.160 1.00 96.25 69 VAL A N 1
ATOM 556 C CA . VAL A 1 69 ? -12.869 3.860 24.065 1.00 96.25 69 VAL A CA 1
ATOM 557 C C . VAL A 1 69 ? -12.135 2.744 23.314 1.00 96.25 69 VAL A C 1
ATOM 559 O O . VAL A 1 69 ? -12.606 2.328 22.254 1.00 96.25 69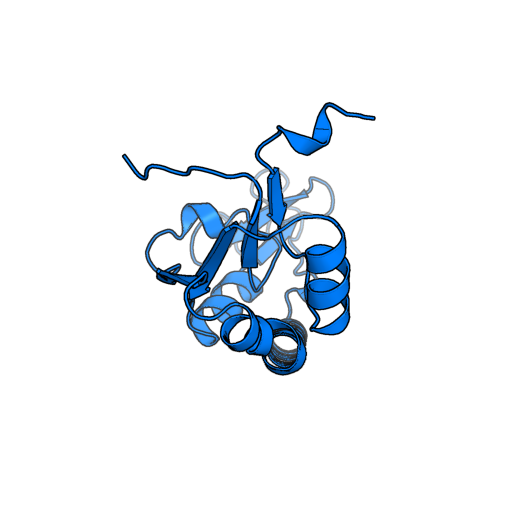 VAL A O 1
ATOM 562 N N . PRO A 1 70 ? -11.008 2.222 23.837 1.00 95.44 70 PRO A N 1
ATOM 563 C CA . PRO A 1 70 ? -10.262 1.154 23.178 1.00 95.44 70 PRO A CA 1
ATOM 564 C C . PRO A 1 70 ? -11.143 -0.044 22.802 1.00 95.44 70 PRO A C 1
ATOM 566 O O . PRO A 1 70 ? -11.897 -0.570 23.621 1.00 95.44 70 PRO A O 1
ATOM 569 N N . GLY A 1 71 ? -11.040 -0.467 21.541 1.00 95.38 71 GLY A N 1
ATOM 570 C CA . GLY A 1 71 ? -11.770 -1.611 20.990 1.00 95.38 71 GLY A CA 1
ATOM 571 C C . GLY A 1 71 ? -13.266 -1.377 20.772 1.00 95.38 71 GLY A C 1
ATOM 572 O O . GLY A 1 71 ? -13.999 -2.352 20.595 1.00 95.38 71 GLY A O 1
ATOM 573 N N . LYS A 1 72 ? -13.739 -0.125 20.801 1.00 97.25 72 LYS A N 1
ATOM 574 C CA . LYS A 1 72 ? -15.162 0.218 20.702 1.00 97.25 72 LYS A CA 1
ATOM 575 C C . LYS A 1 72 ? -15.414 1.285 19.646 1.00 97.25 72 LYS A C 1
ATOM 577 O O . LYS A 1 72 ? -14.671 2.251 19.538 1.00 97.25 72 LYS A O 1
ATOM 582 N N . ASP A 1 73 ? -16.480 1.103 18.880 1.00 97.38 73 ASP A N 1
ATOM 583 C CA . ASP A 1 73 ? -16.959 2.103 17.934 1.00 97.38 73 ASP A CA 1
ATOM 584 C C . ASP A 1 73 ? -17.573 3.305 18.668 1.00 97.38 73 ASP A C 1
ATOM 586 O O . ASP A 1 73 ? -18.408 3.146 19.557 1.00 97.38 73 ASP A O 1
ATOM 590 N N . ASP A 1 74 ? -17.201 4.517 18.261 1.00 96.62 74 ASP A N 1
ATOM 591 C CA . ASP A 1 74 ? -17.562 5.756 18.966 1.00 96.62 74 ASP A CA 1
ATOM 592 C C . ASP A 1 74 ? -19.047 6.119 18.896 1.00 96.62 74 ASP A C 1
ATOM 594 O O . ASP A 1 74 ? -19.510 6.959 19.670 1.00 96.62 74 ASP A O 1
ATOM 598 N N . VAL A 1 75 ? -19.780 5.553 17.934 1.00 97.00 75 VAL A N 1
ATOM 599 C CA . VAL A 1 75 ? -21.196 5.866 17.699 1.00 97.00 75 VAL A CA 1
ATOM 600 C C . VAL A 1 75 ? -22.095 4.832 18.365 1.00 97.00 75 VAL A C 1
ATOM 602 O O . VAL A 1 75 ? -23.127 5.182 18.927 1.00 97.00 75 VAL A O 1
ATOM 605 N N . THR A 1 76 ? -21.718 3.559 18.284 1.00 97.56 76 THR A N 1
ATOM 606 C CA . THR A 1 76 ? -22.568 2.430 18.693 1.00 97.56 76 THR A CA 1
ATOM 607 C C . THR A 1 76 ? -22.109 1.760 19.985 1.00 97.56 76 THR A C 1
ATOM 609 O O . THR A 1 76 ? -22.913 1.116 20.652 1.00 97.56 76 THR A O 1
ATOM 612 N N . GLY A 1 77 ? -20.830 1.886 20.359 1.00 96.56 77 GLY A N 1
ATOM 613 C CA . GLY A 1 77 ? -20.229 1.120 21.454 1.00 96.56 77 GLY A CA 1
ATOM 614 C C . GLY A 1 77 ? -20.030 -0.370 21.136 1.00 96.56 77 GLY A C 1
ATOM 615 O O . GLY A 1 77 ? -19.666 -1.156 22.021 1.00 96.56 77 GLY A O 1
ATOM 616 N N . GLU A 1 78 ? -20.259 -0.789 19.891 1.00 97.75 78 GLU A N 1
ATOM 617 C CA . GLU A 1 78 ? -20.008 -2.156 19.437 1.00 97.75 78 GLU A CA 1
ATOM 618 C C . GLU A 1 78 ? -18.493 -2.430 19.321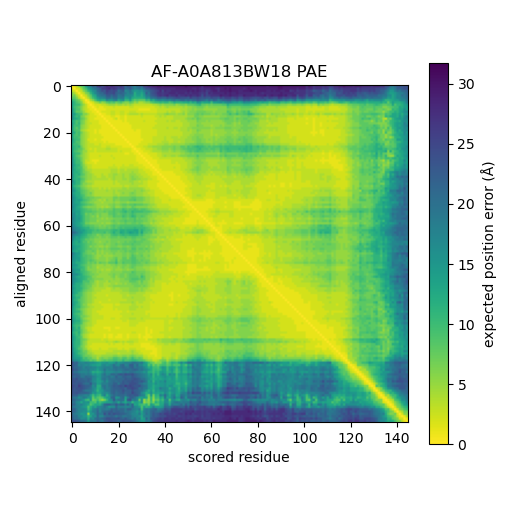 1.00 97.75 78 GLU A C 1
ATOM 620 O O . GLU A 1 78 ? -17.698 -1.492 19.196 1.00 97.75 78 GLU A O 1
ATOM 625 N N . PRO A 1 79 ? -18.049 -3.698 19.420 1.00 97.75 79 PRO A N 1
ATOM 626 C CA . PRO A 1 79 ? -16.637 -4.045 19.299 1.00 97.75 79 PRO A CA 1
ATOM 627 C C . PRO A 1 79 ? -16.050 -3.700 17.925 1.00 97.75 79 PRO A C 1
ATOM 629 O O . PRO A 1 79 ? -16.648 -3.977 16.884 1.00 97.75 79 PRO A O 1
ATOM 632 N N . LEU A 1 80 ? -14.831 -3.166 17.932 1.00 96.31 80 LEU A N 1
ATOM 633 C CA . LEU A 1 80 ? -13.994 -3.081 16.740 1.00 96.31 80 LEU A CA 1
ATOM 634 C C . LEU A 1 80 ? -13.275 -4.407 16.506 1.00 96.31 80 LEU A C 1
ATOM 636 O O . LEU A 1 80 ? -12.950 -5.129 17.450 1.00 96.31 80 LEU A O 1
ATOM 640 N N . VAL A 1 81 ? -12.967 -4.692 15.246 1.00 94.44 81 VAL A N 1
ATOM 641 C CA . VAL A 1 81 ? -12.159 -5.849 14.856 1.00 94.44 81 VAL A CA 1
ATOM 642 C C . VAL A 1 81 ? -10.996 -5.409 13.982 1.00 94.44 81 VAL A C 1
ATOM 644 O O . VAL A 1 81 ? -11.082 -4.412 13.264 1.00 94.44 81 VAL A O 1
ATOM 647 N N . GLN A 1 82 ? -9.916 -6.176 14.023 1.00 90.25 82 GLN A N 1
ATOM 648 C CA . GLN A 1 82 ? -8.845 -6.088 13.044 1.00 90.25 82 GLN A CA 1
ATOM 649 C C . GLN A 1 82 ? -9.080 -7.144 11.965 1.00 90.25 82 GLN A C 1
ATOM 651 O O . GLN A 1 82 ? -9.507 -8.260 12.271 1.00 90.25 82 GLN A O 1
ATOM 656 N N . ARG A 1 83 ? -8.840 -6.793 10.701 1.00 87.50 83 ARG A N 1
ATOM 657 C CA . ARG A 1 83 ? -8.957 -7.755 9.605 1.00 87.50 83 ARG A CA 1
ATOM 658 C C . ARG A 1 83 ? -7.766 -8.704 9.602 1.00 87.50 83 ARG A C 1
ATOM 660 O O . ARG A 1 83 ? -6.682 -8.355 10.061 1.00 87.50 83 ARG A O 1
ATOM 667 N N . ASP A 1 84 ? -7.960 -9.898 9.054 1.00 89.12 84 ASP A N 1
ATOM 668 C CA . ASP A 1 84 ? -6.887 -10.891 8.981 1.00 89.12 84 ASP A CA 1
ATOM 669 C C . ASP A 1 84 ? -5.704 -10.429 8.116 1.00 89.12 84 ASP A C 1
ATOM 671 O O . ASP A 1 84 ? -4.565 -10.769 8.426 1.00 89.12 84 ASP A O 1
ATOM 675 N N . ASP A 1 85 ? -5.948 -9.625 7.077 1.00 82.69 85 ASP A N 1
ATOM 676 C CA . ASP A 1 85 ? -4.916 -9.068 6.195 1.00 82.69 85 ASP A CA 1
ATOM 677 C C . ASP A 1 85 ? -4.172 -7.860 6.786 1.00 82.69 85 ASP A C 1
ATOM 679 O O . ASP A 1 85 ? -3.095 -7.523 6.296 1.00 82.69 85 ASP A O 1
ATOM 683 N N . ASP A 1 86 ? -4.703 -7.260 7.856 1.00 85.69 86 ASP A N 1
ATOM 684 C CA . ASP A 1 86 ? -4.062 -6.166 8.595 1.00 85.69 86 ASP A CA 1
ATOM 685 C C . ASP A 1 86 ? -3.130 -6.688 9.716 1.00 85.69 86 ASP A C 1
ATOM 687 O O . ASP A 1 86 ? -2.470 -5.900 10.396 1.00 85.69 86 ASP A O 1
ATOM 691 N N . LYS A 1 87 ? -3.047 -8.013 9.926 1.00 87.25 87 LYS A N 1
ATOM 692 C CA . LYS A 1 87 ? -2.151 -8.627 10.923 1.00 87.25 87 LYS A CA 1
ATOM 693 C C . LYS A 1 87 ? -0.674 -8.485 10.522 1.00 87.25 87 LYS A C 1
ATOM 695 O O . LYS A 1 87 ? -0.363 -8.609 9.334 1.00 87.25 87 LYS A O 1
ATOM 700 N N . PRO A 1 88 ? 0.259 -8.306 11.481 1.00 88.00 88 PRO A N 1
ATOM 701 C CA . PRO A 1 88 ? 1.674 -8.073 11.179 1.00 88.00 88 PRO A CA 1
ATOM 702 C C . PRO A 1 88 ? 2.293 -9.120 10.246 1.00 88.00 88 PRO A C 1
ATOM 704 O O . PRO A 1 88 ? 3.053 -8.778 9.342 1.00 88.00 88 PRO A O 1
ATOM 707 N N . GLU A 1 89 ? 1.954 -10.395 10.435 1.00 90.44 89 GLU A N 1
ATOM 708 C CA . GLU A 1 89 ? 2.483 -11.505 9.641 1.00 90.44 89 GLU A CA 1
ATOM 709 C C . GLU A 1 89 ? 1.994 -11.437 8.189 1.00 90.44 89 GLU A C 1
ATOM 711 O O . GLU A 1 89 ? 2.785 -11.613 7.261 1.00 90.44 89 GLU A O 1
ATOM 716 N N . ALA A 1 90 ? 0.709 -11.128 7.989 1.00 87.81 90 ALA A N 1
ATOM 717 C CA . ALA A 1 90 ? 0.109 -10.990 6.665 1.00 87.81 90 ALA A CA 1
ATOM 718 C C . ALA A 1 90 ? 0.685 -9.781 5.913 1.00 87.81 90 ALA A C 1
ATOM 720 O O . ALA A 1 90 ? 1.029 -9.890 4.735 1.00 87.81 90 ALA A O 1
ATOM 721 N N . VAL A 1 91 ? 0.863 -8.650 6.603 1.00 86.00 91 VAL A N 1
ATOM 722 C CA . VAL A 1 91 ? 1.479 -7.445 6.029 1.00 86.00 91 VAL A CA 1
ATOM 723 C C . VAL A 1 91 ? 2.922 -7.714 5.611 1.00 86.00 91 VAL A C 1
ATOM 725 O O . VAL A 1 91 ? 3.313 -7.380 4.494 1.00 86.00 91 VAL A O 1
ATOM 728 N N . ARG A 1 92 ? 3.716 -8.364 6.469 1.00 88.38 92 ARG A N 1
ATOM 729 C CA . ARG A 1 92 ? 5.109 -8.702 6.142 1.00 88.38 92 ARG A CA 1
ATOM 730 C C . ARG A 1 92 ? 5.207 -9.667 4.966 1.00 88.38 92 ARG A C 1
ATOM 732 O O . ARG A 1 92 ? 6.057 -9.458 4.106 1.00 88.38 92 ARG A O 1
ATOM 739 N N . ALA A 1 93 ? 4.337 -10.675 4.891 1.00 89.00 93 ALA A N 1
ATOM 740 C CA . ALA A 1 93 ? 4.293 -11.584 3.746 1.00 89.00 93 ALA A CA 1
ATOM 741 C C . ALA A 1 93 ? 4.002 -10.829 2.436 1.00 89.00 93 ALA A C 1
ATOM 743 O O . ALA A 1 93 ? 4.707 -11.007 1.446 1.00 89.00 93 ALA A O 1
ATOM 744 N N . ARG A 1 94 ? 3.033 -9.905 2.452 1.00 87.19 94 ARG A N 1
ATOM 745 C CA . ARG A 1 94 ? 2.725 -9.053 1.292 1.00 87.19 94 ARG A CA 1
ATOM 746 C C . ARG A 1 94 ? 3.904 -8.173 0.874 1.00 87.19 94 ARG A C 1
ATOM 748 O O . ARG A 1 94 ? 4.168 -8.045 -0.317 1.00 87.19 94 ARG A O 1
ATOM 755 N N . LEU A 1 95 ? 4.625 -7.595 1.833 1.00 86.81 95 LEU A N 1
ATOM 756 C CA . LEU A 1 95 ? 5.810 -6.781 1.547 1.00 86.81 95 LEU A CA 1
ATOM 757 C C . LEU A 1 95 ? 6.962 -7.611 0.966 1.00 86.81 95 LEU A C 1
ATOM 759 O O . LEU A 1 95 ? 7.648 -7.151 0.060 1.00 86.81 95 LEU A O 1
ATOM 763 N N . GLN A 1 96 ? 7.130 -8.859 1.404 1.00 88.88 96 GLN A N 1
ATOM 764 C CA . GLN A 1 96 ? 8.099 -9.776 0.795 1.00 88.88 96 GLN A CA 1
ATOM 765 C C . GLN A 1 96 ? 7.745 -10.111 -0.659 1.00 88.88 96 GLN A C 1
ATOM 767 O O . GLN A 1 96 ? 8.634 -10.204 -1.508 1.00 88.88 96 GLN A O 1
ATOM 772 N N . ASP A 1 97 ? 6.458 -10.290 -0.963 1.00 87.56 97 ASP A N 1
ATOM 773 C CA . ASP A 1 97 ? 5.997 -10.488 -2.338 1.00 87.56 97 ASP A CA 1
ATOM 774 C C . ASP A 1 97 ? 6.253 -9.241 -3.196 1.00 87.56 97 ASP A C 1
ATOM 776 O O . ASP A 1 97 ? 6.761 -9.362 -4.314 1.00 87.56 97 ASP A O 1
ATOM 780 N N . TYR A 1 98 ? 5.997 -8.044 -2.654 1.00 87.81 98 TYR A N 1
ATOM 781 C CA . TYR A 1 98 ? 6.348 -6.778 -3.299 1.00 87.81 98 TYR A CA 1
ATOM 782 C C . TYR A 1 98 ? 7.847 -6.692 -3.612 1.00 87.81 98 TYR A C 1
ATOM 784 O O . TYR A 1 98 ? 8.219 -6.430 -4.757 1.00 87.81 98 TYR A O 1
ATOM 792 N N . ASP A 1 99 ? 8.712 -6.970 -2.635 1.00 87.69 99 ASP A N 1
ATOM 793 C CA . ASP A 1 99 ? 10.167 -6.894 -2.797 1.00 87.69 99 ASP A CA 1
ATOM 794 C C . ASP A 1 99 ? 10.706 -7.859 -3.854 1.00 87.69 99 ASP A C 1
ATOM 796 O O . ASP A 1 99 ? 11.719 -7.569 -4.502 1.00 87.69 99 ASP A O 1
ATOM 800 N N . ARG A 1 100 ? 10.041 -9.007 -4.013 1.00 89.00 100 ARG A N 1
ATOM 801 C CA . ARG A 1 100 ? 10.420 -10.061 -4.954 1.00 89.00 100 ARG A CA 1
ATOM 802 C C . ARG A 1 100 ? 9.925 -9.790 -6.371 1.00 89.00 100 ARG A C 1
ATOM 804 O O . ARG A 1 100 ? 10.651 -10.067 -7.322 1.00 89.00 100 ARG A O 1
ATOM 811 N N . GLU A 1 101 ? 8.694 -9.312 -6.524 1.00 85.19 101 GLU A N 1
ATOM 812 C CA . GLU A 1 101 ? 8.020 -9.263 -7.829 1.00 85.19 101 GLU A CA 1
ATOM 813 C C . GLU A 1 101 ? 7.898 -7.848 -8.387 1.00 85.19 101 GLU A C 1
ATOM 815 O O . GLU A 1 101 ? 8.132 -7.633 -9.582 1.00 85.19 101 GLU A O 1
ATOM 820 N N . THR A 1 102 ? 7.586 -6.891 -7.516 1.00 86.94 102 THR A N 1
ATOM 821 C CA . THR A 1 102 ? 7.226 -5.524 -7.894 1.00 86.94 102 THR A CA 1
ATOM 822 C C . THR A 1 102 ? 8.426 -4.585 -7.822 1.00 86.94 102 THR A C 1
ATOM 824 O O . THR A 1 102 ? 8.675 -3.848 -8.770 1.00 86.94 102 THR A O 1
ATOM 827 N N . ARG A 1 103 ? 9.230 -4.638 -6.753 1.00 88.75 103 ARG A N 1
ATOM 828 C CA . ARG A 1 103 ? 10.413 -3.776 -6.577 1.00 88.75 103 ARG A CA 1
ATOM 829 C C . ARG A 1 103 ? 11.427 -3.862 -7.732 1.00 88.75 103 ARG A C 1
ATOM 831 O O . ARG A 1 103 ? 11.912 -2.809 -8.145 1.00 88.75 103 ARG A O 1
ATOM 838 N N . PRO A 1 104 ? 11.708 -5.035 -8.346 1.00 92.81 104 PRO A N 1
ATOM 839 C CA . PRO A 1 104 ? 12.585 -5.107 -9.521 1.00 92.81 104 PRO A CA 1
ATOM 840 C C . PRO A 1 104 ? 12.068 -4.335 -10.745 1.00 92.81 104 PRO A C 1
ATOM 842 O O . PRO A 1 104 ? 12.822 -4.082 -11.684 1.00 92.81 104 PRO A O 1
ATOM 845 N N . LEU A 1 105 ? 10.788 -3.938 -10.769 1.00 92.50 105 LEU A N 1
ATOM 846 C CA . LEU A 1 105 ? 10.273 -3.067 -11.823 1.00 92.50 105 LEU A CA 1
ATOM 847 C C . LEU A 1 105 ? 10.895 -1.672 -11.781 1.00 92.50 105 LEU A C 1
ATOM 849 O O . LEU A 1 105 ? 10.987 -1.041 -12.830 1.00 92.50 105 LEU A O 1
ATOM 853 N N . LEU A 1 106 ? 11.359 -1.202 -10.620 1.00 91.25 106 LEU A N 1
ATOM 854 C CA . LEU A 1 106 ? 12.064 0.076 -10.522 1.00 91.25 106 LEU A CA 1
ATOM 855 C C . LEU A 1 106 ? 13.343 0.048 -11.372 1.00 91.25 106 LEU A C 1
ATOM 857 O O . LEU A 1 106 ? 13.586 0.957 -12.161 1.00 91.25 106 LEU A O 1
ATOM 861 N N . GLU A 1 107 ? 14.095 -1.053 -11.313 1.00 92.88 107 GLU A N 1
ATOM 862 C CA . GLU A 1 107 ? 15.269 -1.268 -12.168 1.00 92.88 107 GLU A CA 1
ATOM 863 C C . GLU A 1 107 ? 14.883 -1.371 -13.650 1.00 92.88 107 GLU A C 1
ATOM 865 O O . GLU A 1 107 ? 15.558 -0.811 -14.512 1.00 92.88 107 GLU A O 1
ATOM 870 N N . TYR A 1 108 ? 13.777 -2.055 -13.960 1.00 94.31 108 TYR A N 1
ATOM 871 C CA . TYR A 1 108 ? 13.277 -2.183 -15.333 1.00 94.31 108 TYR A CA 1
ATOM 872 C C . TYR A 1 108 ? 12.886 -0.833 -15.956 1.00 94.31 108 TYR A C 1
ATOM 874 O O . TYR A 1 108 ? 13.143 -0.594 -17.140 1.00 94.31 108 TYR A O 1
ATOM 882 N N . TYR A 1 109 ? 12.239 0.044 -15.187 1.00 93.44 109 TYR A N 1
ATOM 883 C CA . TYR A 1 109 ? 11.801 1.354 -15.668 1.00 93.44 109 TYR A CA 1
ATOM 884 C C . TYR A 1 109 ? 12.918 2.407 -15.642 1.00 93.44 109 TYR A C 1
ATOM 886 O O . TYR A 1 109 ? 12.884 3.319 -16.476 1.00 93.44 109 TYR A O 1
ATOM 894 N N . GLY A 1 110 ? 13.923 2.239 -14.776 1.00 94.25 110 GLY A N 1
ATOM 895 C CA . GLY A 1 110 ? 15.174 2.995 -14.779 1.00 94.25 110 GLY A CA 1
ATOM 896 C C . GLY A 1 110 ? 14.954 4.499 -14.630 1.00 94.25 110 GLY A C 1
ATOM 897 O O . GLY A 1 110 ? 14.281 4.947 -13.710 1.00 94.25 110 GLY A O 1
ATOM 898 N N . GLU A 1 111 ? 15.475 5.285 -15.574 1.00 93.69 111 GLU A N 1
ATOM 899 C CA . GLU A 1 111 ? 15.401 6.759 -15.575 1.00 93.69 111 GLU A CA 1
ATOM 900 C C . GLU A 1 111 ? 13.970 7.326 -15.592 1.00 93.69 111 GLU A C 1
ATOM 902 O O . GLU A 1 111 ? 13.767 8.510 -15.342 1.00 93.69 111 GLU A O 1
ATOM 907 N N . ARG A 1 112 ? 12.963 6.492 -15.877 1.00 93.94 112 ARG A N 1
ATOM 908 C CA . ARG A 1 112 ? 11.547 6.883 -15.814 1.00 93.94 112 ARG A CA 1
ATOM 909 C C . ARG A 1 112 ? 10.976 6.827 -14.402 1.00 93.94 112 ARG A C 1
ATOM 911 O O . ARG A 1 112 ? 9.822 7.198 -14.216 1.00 93.94 112 ARG A O 1
ATOM 918 N N . VAL A 1 113 ? 11.734 6.333 -13.428 1.00 93.62 113 VAL A N 1
ATOM 919 C CA . VAL A 1 113 ? 11.324 6.289 -12.026 1.00 93.62 113 VAL A CA 1
ATOM 920 C C . VAL A 1 113 ? 11.624 7.627 -11.363 1.00 93.62 113 VAL A C 1
ATOM 922 O O . VAL A 1 113 ? 12.742 8.126 -11.404 1.00 93.62 113 VAL A O 1
ATOM 925 N N . SER A 1 114 ? 10.611 8.196 -10.723 1.00 91.31 114 SER A N 1
ATOM 926 C CA . SER A 1 114 ? 10.739 9.281 -9.760 1.00 91.31 114 SER A CA 1
ATOM 927 C C . SER A 1 114 ? 10.317 8.760 -8.396 1.00 91.31 114 SER A C 1
ATOM 929 O O . SER A 1 114 ? 9.197 8.275 -8.222 1.00 91.31 114 SER A O 1
ATOM 931 N N . GLU A 1 115 ? 11.239 8.832 -7.446 1.00 87.12 115 GLU A N 1
ATOM 932 C CA . GLU A 1 115 ? 11.024 8.394 -6.075 1.00 87.12 115 GLU A CA 1
ATOM 933 C C . GLU A 1 115 ? 10.648 9.581 -5.191 1.00 87.12 115 GLU A C 1
ATOM 935 O O . GLU A 1 115 ? 11.237 10.657 -5.298 1.00 87.12 115 GLU A O 1
ATOM 940 N N . PHE A 1 116 ? 9.661 9.371 -4.327 1.00 85.06 116 PHE A N 1
ATOM 941 C CA . PHE A 1 116 ? 9.196 10.339 -3.345 1.00 85.06 116 PHE A CA 1
ATOM 942 C C . PHE A 1 116 ? 9.164 9.677 -1.975 1.00 85.06 116 PHE A C 1
ATOM 944 O O . PHE A 1 116 ? 8.784 8.510 -1.856 1.00 85.06 116 PHE A O 1
ATOM 951 N N . ASP A 1 117 ? 9.530 10.431 -0.945 1.00 81.44 117 ASP A N 1
ATOM 952 C CA . ASP A 1 117 ? 9.382 9.989 0.434 1.00 81.44 117 ASP A CA 1
ATOM 953 C C . ASP A 1 117 ? 7.896 10.025 0.823 1.00 81.44 117 ASP A C 1
ATOM 955 O O . ASP A 1 117 ? 7.262 11.079 0.837 1.00 81.44 117 ASP A O 1
ATOM 959 N N . GLY A 1 118 ? 7.314 8.854 1.084 1.00 72.81 118 GLY A N 1
ATOM 960 C CA . GLY A 1 118 ? 5.921 8.727 1.520 1.00 72.81 118 GLY A CA 1
ATOM 961 C C . GLY A 1 118 ? 5.749 8.808 3.041 1.00 72.81 118 GLY A C 1
ATOM 962 O O . GLY A 1 118 ? 4.646 8.577 3.550 1.00 72.81 118 GLY A O 1
ATOM 963 N N . SER A 1 119 ? 6.819 9.064 3.797 1.00 70.25 119 SER A N 1
ATOM 964 C CA . SER A 1 119 ? 6.739 9.199 5.251 1.00 70.25 119 SER A CA 1
ATOM 965 C C . SER A 1 119 ? 6.113 10.530 5.689 1.00 70.25 119 SER A C 1
ATOM 967 O O . SER A 1 119 ? 5.409 10.539 6.702 1.00 70.25 119 SER A O 1
ATOM 969 N N . ASP A 1 120 ? 6.252 11.584 4.875 1.00 58.78 120 ASP A N 1
ATOM 970 C CA . ASP A 1 120 ? 5.869 12.970 5.190 1.00 58.78 120 ASP A CA 1
ATOM 971 C C . ASP A 1 120 ? 4.362 13.288 5.055 1.00 58.78 120 ASP A C 1
ATOM 973 O O . ASP A 1 120 ? 3.906 14.312 5.559 1.00 58.78 120 ASP A O 1
ATOM 977 N N . GLU A 1 121 ? 3.559 12.412 4.436 1.00 61.84 121 GLU A N 1
ATOM 978 C CA . GLU A 1 121 ? 2.127 12.657 4.160 1.00 61.84 121 GLU A CA 1
ATOM 979 C C . GLU A 1 121 ? 1.211 11.561 4.753 1.00 61.84 121 GLU A C 1
ATOM 981 O O . GLU A 1 121 ? 0.628 10.739 4.031 1.00 61.84 121 GLU A O 1
ATOM 986 N N . PRO A 1 122 ? 1.055 11.503 6.091 1.00 56.38 122 PRO A N 1
ATOM 987 C CA . PRO A 1 122 ? 0.329 10.426 6.768 1.00 56.38 122 PRO A CA 1
ATOM 988 C C . PRO A 1 122 ? -1.169 10.372 6.419 1.00 56.38 122 PRO A C 1
ATOM 990 O O . PRO A 1 122 ? -1.770 9.297 6.458 1.00 56.38 122 PRO A O 1
ATOM 993 N N . GLU A 1 123 ? -1.780 11.498 6.039 1.00 52.06 123 GLU A N 1
ATOM 994 C CA . GLU A 1 123 ? -3.208 11.581 5.699 1.00 52.06 123 GLU A CA 1
ATOM 995 C C . GLU A 1 123 ? -3.544 10.923 4.350 1.00 52.06 123 GLU A C 1
ATOM 997 O O . GLU A 1 123 ? -4.594 10.285 4.226 1.00 52.06 123 GLU A O 1
ATOM 1002 N N . LEU A 1 124 ? -2.640 11.006 3.362 1.00 50.62 124 LEU A N 1
ATOM 1003 C CA . LEU A 1 124 ? -2.804 10.357 2.053 1.00 50.62 124 LEU A CA 1
ATOM 1004 C C . LEU A 1 124 ? -2.787 8.826 2.171 1.00 50.62 124 LEU A C 1
ATOM 1006 O O . LEU A 1 124 ? -3.493 8.132 1.441 1.00 50.62 124 LEU A O 1
ATOM 1010 N N . LEU A 1 125 ? -2.036 8.300 3.139 1.00 48.81 125 LEU A N 1
ATOM 1011 C CA . LEU A 1 125 ? -1.868 6.862 3.357 1.00 48.81 125 LEU A CA 1
ATOM 1012 C C . LEU A 1 125 ? -2.864 6.282 4.368 1.00 48.81 125 LEU A C 1
ATOM 1014 O O . LEU A 1 125 ? -3.146 5.086 4.331 1.00 48.81 125 LEU A O 1
ATOM 1018 N N . ALA A 1 126 ? -3.473 7.107 5.227 1.00 45.59 126 ALA A N 1
ATOM 1019 C CA . ALA A 1 126 ? -4.523 6.666 6.150 1.00 45.59 126 ALA A CA 1
ATOM 1020 C C . ALA A 1 126 ? -5.745 6.075 5.415 1.00 45.59 126 ALA A C 1
ATOM 1022 O O . ALA A 1 126 ? -6.393 5.143 5.908 1.00 45.59 126 ALA A O 1
ATOM 1023 N N . GLN A 1 127 ? -6.032 6.589 4.214 1.00 45.12 127 GLN A N 1
ATOM 1024 C CA . GLN A 1 127 ? -7.097 6.103 3.334 1.00 45.12 127 GLN A CA 1
ATOM 1025 C C . GLN A 1 127 ? -6.650 4.944 2.432 1.00 45.12 127 GLN A C 1
ATOM 1027 O O . GLN A 1 127 ? -7.502 4.206 1.922 1.00 45.12 127 GLN A O 1
ATOM 1032 N N . ASP A 1 128 ? -5.340 4.756 2.249 1.00 50.81 128 ASP A N 1
ATOM 1033 C CA . ASP A 1 128 ? -4.815 3.712 1.382 1.00 50.81 128 ASP A CA 1
ATOM 1034 C C . ASP A 1 128 ? -4.976 2.338 2.047 1.00 50.81 128 ASP A C 1
ATOM 1036 O O . ASP A 1 128 ? -4.554 2.070 3.174 1.00 50.81 128 ASP A O 1
ATOM 1040 N N . LYS A 1 129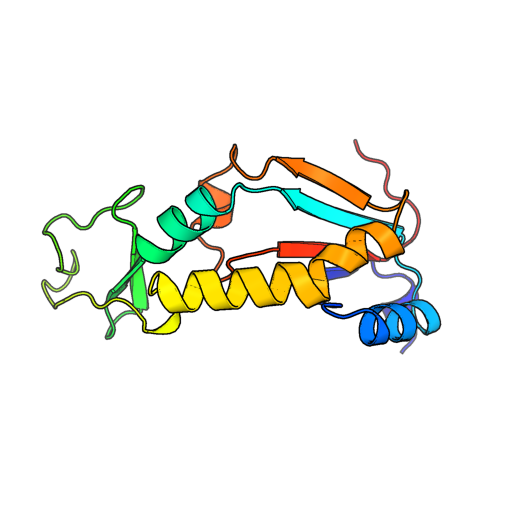 ? -5.659 1.437 1.345 1.00 49.84 129 LYS A N 1
ATOM 1041 C CA . LYS A 1 129 ? -5.864 0.049 1.778 1.00 49.84 129 LYS A CA 1
ATOM 1042 C C . LYS A 1 129 ? -4.658 -0.836 1.451 1.00 49.84 129 LYS A C 1
ATOM 1044 O O . LYS A 1 129 ? -4.700 -2.035 1.730 1.00 49.84 129 LYS A O 1
ATOM 1049 N N . ARG A 1 130 ? -3.626 -0.286 0.811 1.00 49.75 130 ARG A N 1
ATOM 1050 C CA . ARG A 1 130 ? -2.459 -1.016 0.321 1.00 49.75 130 ARG A CA 1
ATOM 1051 C C . ARG A 1 130 ? -1.233 -0.697 1.165 1.00 49.75 130 ARG A C 1
ATOM 1053 O O . ARG A 1 130 ? -1.085 0.381 1.721 1.00 49.75 130 ARG A O 1
ATOM 1060 N N . SER A 1 131 ? -0.385 -1.707 1.278 1.00 45.41 131 SER A N 1
ATOM 1061 C CA . SER A 1 131 ? 0.899 -1.681 1.974 1.00 45.41 131 SER A CA 1
ATOM 1062 C C . SER A 1 131 ? 2.005 -1.000 1.170 1.00 45.41 131 SER A C 1
ATOM 1064 O O . SER A 1 131 ? 3.055 -0.686 1.708 1.00 45.41 131 SER A O 1
ATOM 1066 N N . ASP A 1 132 ? 1.782 -0.817 -0.122 1.00 47.69 132 ASP A N 1
ATOM 1067 C CA . ASP A 1 132 ? 2.799 -0.597 -1.132 1.00 47.69 132 ASP A CA 1
ATOM 1068 C C . ASP A 1 132 ? 2.107 -0.007 -2.364 1.00 47.69 132 ASP A C 1
ATOM 1070 O O . ASP A 1 132 ? 1.097 -0.546 -2.830 1.00 47.69 132 ASP A O 1
ATOM 1074 N N . ALA A 1 133 ? 2.616 1.111 -2.883 1.00 47.53 133 ALA A N 1
ATOM 1075 C CA . ALA A 1 133 ? 2.019 1.769 -4.034 1.00 47.53 133 ALA A CA 1
ATOM 1076 C C . ALA A 1 133 ? 3.094 2.229 -5.024 1.00 47.53 133 ALA A C 1
ATOM 1078 O O . ALA A 1 133 ? 3.830 3.185 -4.785 1.00 47.53 133 ALA A O 1
ATOM 1079 N N . ILE A 1 134 ? 3.150 1.537 -6.164 1.00 50.25 134 ILE A N 1
ATOM 1080 C CA . ILE A 1 134 ? 3.757 2.059 -7.387 1.00 50.25 134 ILE A CA 1
ATOM 1081 C C . ILE A 1 134 ? 2.621 2.604 -8.243 1.00 50.25 134 ILE A C 1
ATOM 1083 O O . ILE A 1 134 ? 1.685 1.873 -8.595 1.00 50.25 134 ILE A O 1
ATOM 1087 N N . TYR A 1 135 ? 2.730 3.879 -8.597 1.00 56.25 135 TYR A N 1
ATOM 1088 C CA . TYR A 1 135 ? 1.814 4.538 -9.515 1.00 56.25 135 TYR A CA 1
ATOM 1089 C C . TYR A 1 135 ? 2.515 4.760 -10.851 1.00 56.25 135 TYR A C 1
ATOM 1091 O O . TYR A 1 135 ? 3.657 5.207 -10.900 1.00 56.25 135 TYR A O 1
ATOM 1099 N N . LEU A 1 136 ? 1.847 4.456 -11.959 1.00 54.25 136 LEU A N 1
ATOM 1100 C CA . LEU A 1 136 ? 2.411 4.636 -13.296 1.00 54.25 136 LEU A CA 1
ATOM 1101 C C . LEU A 1 136 ? 1.584 5.636 -14.082 1.00 54.25 136 LEU A C 1
ATOM 1103 O O . LEU A 1 136 ? 0.372 5.483 -14.222 1.00 54.25 136 LEU A O 1
ATOM 1107 N N . CYS A 1 137 ? 2.250 6.629 -14.649 1.00 54.34 137 CYS A N 1
ATOM 1108 C CA . CYS A 1 137 ? 1.637 7.639 -15.493 1.00 54.34 137 CYS A CA 1
ATOM 1109 C C . CYS A 1 137 ? 1.905 7.318 -16.968 1.00 54.34 137 CYS A C 1
ATOM 1111 O O . CYS A 1 137 ? 3.044 7.091 -17.383 1.00 54.34 137 CYS A O 1
ATOM 1113 N N . LEU A 1 138 ? 0.841 7.333 -17.771 1.00 51.19 138 LEU A N 1
ATOM 1114 C CA . LEU A 1 138 ? 0.877 7.138 -19.221 1.00 51.19 138 LEU A CA 1
ATOM 1115 C C . LEU A 1 138 ? 0.345 8.388 -19.941 1.00 51.19 138 LEU A C 1
ATOM 1117 O O . LEU A 1 138 ? -0.688 8.931 -19.545 1.00 51.19 138 LEU A O 1
ATOM 1121 N N . GLY A 1 139 ? 0.973 8.779 -21.047 1.00 42.00 139 GLY A N 1
ATOM 1122 C CA . GLY A 1 139 ? 0.687 9.954 -21.874 1.00 42.00 139 GLY A CA 1
ATOM 1123 C C . GLY A 1 139 ? 1.8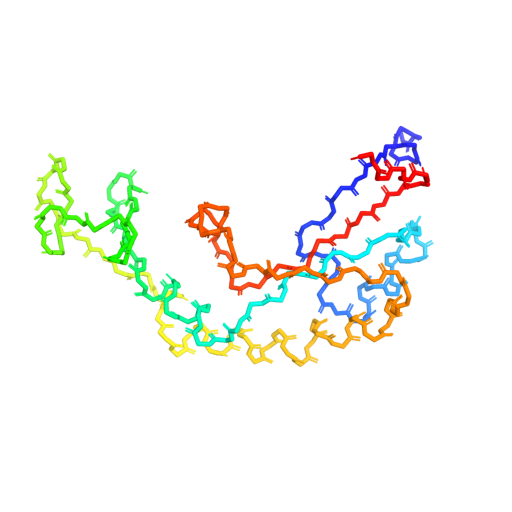73 10.930 -21.964 1.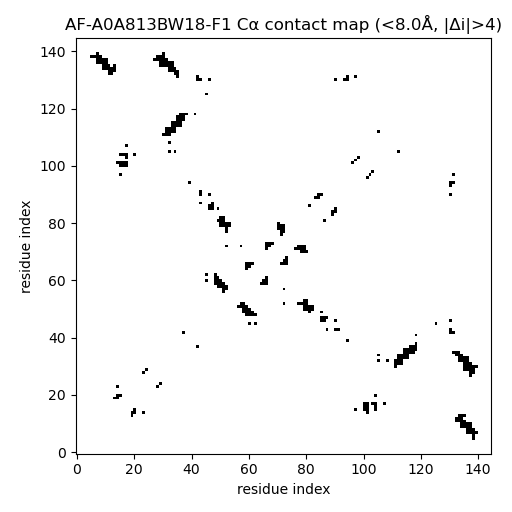00 42.00 139 GLY A C 1
ATOM 1124 O O . GLY A 1 139 ? 2.424 11.345 -20.946 1.00 42.00 139 GLY A O 1
ATOM 1125 N N . THR A 1 140 ? 2.210 11.362 -23.183 1.00 37.66 140 THR A N 1
ATOM 1126 C CA . THR A 1 140 ? 3.341 12.264 -23.468 1.00 37.66 140 THR A CA 1
ATOM 1127 C C . THR A 1 140 ? 3.131 13.689 -22.927 1.00 37.66 140 THR A C 1
ATOM 1129 O O . THR A 1 140 ? 2.017 14.218 -22.977 1.00 37.66 140 THR A O 1
ATOM 1132 N N . ASN A 1 141 ? 4.229 14.338 -22.515 1.00 41.44 141 ASN A N 1
ATOM 1133 C CA . ASN A 1 141 ? 4.342 15.704 -21.972 1.00 41.44 141 ASN A CA 1
ATOM 1134 C C . ASN A 1 141 ? 3.663 15.936 -20.613 1.00 41.44 141 ASN A C 1
ATOM 1136 O O . ASN A 1 141 ? 2.528 16.419 -20.538 1.00 41.44 141 ASN A O 1
ATOM 1140 N N . TRP A 1 142 ? 4.425 15.702 -19.543 1.00 41.44 142 TRP A N 1
ATOM 1141 C CA . TRP A 1 142 ? 4.172 16.251 -18.213 1.00 41.44 142 TRP A CA 1
ATOM 1142 C C . TRP A 1 142 ? 5.190 17.358 -17.941 1.00 41.44 142 TRP A C 1
ATOM 1144 O O . TRP A 1 142 ? 6.375 17.096 -17.771 1.00 41.44 142 TRP A O 1
ATOM 1154 N N . THR A 1 143 ? 4.740 18.609 -17.923 1.00 33.03 143 THR A N 1
ATOM 1155 C CA . THR A 1 143 ? 5.484 19.697 -17.286 1.00 33.03 143 THR A CA 1
ATOM 1156 C C . THR A 1 143 ? 5.047 19.738 -15.829 1.00 33.03 143 THR A C 1
ATOM 1158 O O . THR A 1 143 ? 3.914 20.123 -15.544 1.00 33.03 143 THR A O 1
ATOM 1161 N N . LEU A 1 144 ? 5.928 19.311 -14.920 1.00 30.64 144 LEU A N 1
ATOM 1162 C CA . LEU A 1 144 ? 5.802 19.630 -13.498 1.00 30.64 144 LEU A CA 1
ATOM 1163 C C . LEU A 1 144 ? 5.856 21.161 -13.389 1.00 30.64 144 LEU A C 1
ATOM 1165 O O . LEU A 1 144 ? 6.858 21.770 -13.768 1.00 30.64 144 LEU A O 1
ATOM 1169 N N . ARG A 1 145 ? 4.739 21.775 -12.998 1.00 31.09 145 ARG A N 1
ATOM 1170 C CA . ARG A 1 145 ? 4.678 23.179 -12.585 1.00 31.09 145 ARG A CA 1
ATOM 1171 C C . ARG A 1 145 ? 4.676 23.242 -11.074 1.00 31.09 145 ARG A C 1
ATOM 1173 O O . ARG A 1 145 ? 4.010 22.365 -10.484 1.00 31.09 145 ARG A O 1
#

Mean predicted aligned error: 8.45 Å

InterPro domains:
  IPR000850 Adenylate kinase/UMP-CMP kinase [MF_00235] (1-139)
  IPR000850 Adenylate kinase/UMP-CMP kinase [PR00094] (9-25)
  IPR000850 Adenylate kinase/UMP-CMP kinase [PR00094] (83-98)
  IPR000850 Adenylate kinase/UMP-CMP kinase [PR00094] (100-114)
  IPR000850 Adenylate kinase/UMP-CMP kinase [PTHR23359] (6-112)
  IPR000850 Adenylate kinase/UMP-CMP kinase [cd01428] (10-123)
  IPR007862 Adenylate kinase, active site lid domain [PF05191] (50-85)
  IPR027417 P-loop containing nucleoside triphosphate hydrolase [G3DSA:3.40.50.300] (1-133)
  IPR027417 P-loop containing nucleoside triphosphate hydrolase [SSF52540] (8-122)
  IPR033690 Adenylate kinase, conserved site [PS00113] (9-20)

Radius of gyration: 18.32 Å; Cα contacts (8 Å, |Δi|>4): 198; chains: 1; bounding box: 38×35×54 Å